Protein AF-A0A1G1X3X9-F1 (afdb_monomer_lite)

Secondary structure (DSSP, 8-state):
--S-S---SS-EE-TTS-EEETTEEE-TTS-TT---EEEEESSSEEEEETT-TT---EEE-HHHHHHHHHHHHHT----

pLDDT: mean 82.27, std 17.1, range [44.53, 98.38]

Organism: NCBI:txid1797281

Structure (mmCIF, N/CA/C/O backbone):
data_AF-A0A1G1X3X9-F1
#
_entry.id   AF-A0A1G1X3X9-F1
#
loop_
_atom_site.group_PDB
_atom_site.id
_atom_site.type_symbol
_atom_site.label_atom_id
_atom_site.label_alt_id
_atom_site.label_comp_id
_atom_site.label_asym_id
_atom_site.label_entity_id
_atom_site.label_seq_id
_atom_site.pdbx_PDB_ins_code
_atom_site.Cartn_x
_atom_site.Cartn_y
_atom_site.Cartn_z
_atom_s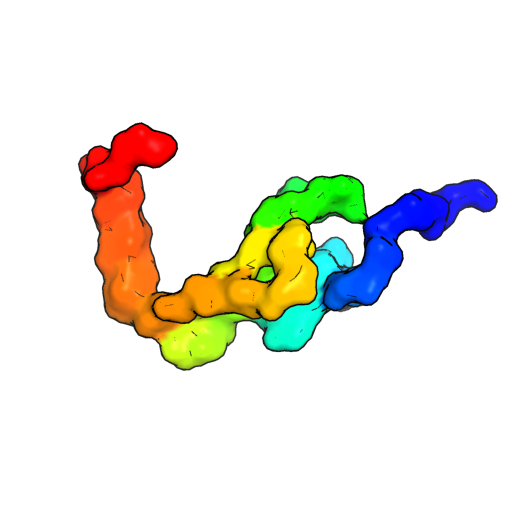ite.occupancy
_atom_site.B_iso_or_equiv
_atom_site.auth_seq_id
_atom_site.auth_comp_id
_atom_site.auth_asym_id
_atom_site.auth_atom_id
_atom_site.pdbx_PDB_model_num
ATOM 1 N N . MET A 1 1 ? 20.657 12.725 -25.174 1.00 46.50 1 MET A N 1
ATOM 2 C CA . MET A 1 1 ? 20.385 13.304 -23.841 1.00 46.50 1 MET A CA 1
ATOM 3 C C . MET A 1 1 ? 18.989 13.901 -23.951 1.00 46.50 1 MET A C 1
ATOM 5 O O . MET A 1 1 ? 18.796 14.676 -24.867 1.00 46.50 1 MET A O 1
ATOM 9 N N . ASP A 1 2 ? 17.944 13.513 -23.233 1.00 49.38 2 ASP A N 1
ATOM 10 C CA . ASP A 1 2 ? 17.869 12.926 -21.903 1.00 49.38 2 ASP A CA 1
ATOM 11 C C . ASP A 1 2 ? 16.498 12.211 -21.753 1.00 49.38 2 ASP A C 1
ATOM 13 O O . ASP A 1 2 ? 15.469 12.832 -21.518 1.00 49.38 2 ASP A O 1
ATOM 17 N N . GLN A 1 3 ? 16.486 10.890 -21.965 1.00 44.53 3 GLN A N 1
ATOM 18 C CA . GLN A 1 3 ? 15.594 9.958 -21.252 1.00 44.53 3 GLN A CA 1
ATOM 19 C C . GLN A 1 3 ? 16.413 9.266 -20.143 1.00 44.53 3 GLN A C 1
ATOM 21 O O . GLN A 1 3 ? 16.285 8.071 -19.864 1.00 44.53 3 GLN A O 1
ATOM 26 N N . ILE A 1 4 ? 17.359 10.028 -19.585 1.00 45.44 4 ILE A N 1
ATOM 27 C CA . ILE A 1 4 ? 18.407 9.617 -18.669 1.00 45.44 4 ILE A CA 1
ATOM 28 C C . ILE A 1 4 ? 17.725 9.329 -17.321 1.00 45.44 4 ILE A C 1
ATOM 30 O O . ILE A 1 4 ? 17.481 10.172 -16.469 1.00 45.44 4 ILE A O 1
ATOM 34 N N . GLN A 1 5 ? 17.482 8.033 -17.135 1.00 44.66 5 GLN A N 1
ATOM 35 C CA . GLN A 1 5 ? 18.277 7.297 -16.154 1.00 44.66 5 GLN A CA 1
ATOM 36 C C . GLN A 1 5 ? 17.876 7.497 -14.686 1.00 44.66 5 GLN A C 1
ATOM 38 O O . GLN A 1 5 ? 18.681 7.975 -13.899 1.00 44.66 5 GLN A O 1
ATOM 43 N N . GLN A 1 6 ? 16.690 7.024 -14.276 1.00 45.69 6 GLN A N 1
ATOM 44 C CA . GLN A 1 6 ? 16.526 6.490 -12.905 1.00 45.69 6 GLN A CA 1
ATOM 45 C C . GLN A 1 6 ? 15.267 5.650 -12.625 1.00 45.69 6 GLN A C 1
ATOM 47 O O . GLN A 1 6 ? 15.117 5.178 -11.505 1.00 45.69 6 GLN A O 1
ATOM 52 N N . ALA A 1 7 ? 14.422 5.331 -13.614 1.00 44.75 7 ALA A N 1
ATOM 53 C CA . ALA A 1 7 ? 13.420 4.252 -13.512 1.00 44.75 7 ALA A CA 1
ATOM 54 C C . ALA A 1 7 ? 14.042 2.830 -13.576 1.00 44.75 7 ALA A C 1
ATOM 56 O O . ALA A 1 7 ? 13.412 1.872 -14.014 1.00 44.75 7 ALA A O 1
ATOM 57 N N . ARG A 1 8 ? 15.307 2.680 -13.166 1.00 48.12 8 ARG A N 1
ATOM 58 C CA . ARG A 1 8 ? 16.042 1.408 -13.133 1.00 48.12 8 ARG A CA 1
ATOM 59 C C . ARG A 1 8 ? 15.935 0.831 -11.717 1.00 48.12 8 ARG A C 1
ATOM 61 O O . ARG A 1 8 ? 16.475 1.422 -10.798 1.00 48.12 8 ARG A O 1
ATOM 68 N N . GLY A 1 9 ? 15.259 -0.281 -11.448 1.00 61.53 9 GLY A N 1
ATOM 69 C CA . GLY A 1 9 ? 14.632 -1.228 -12.368 1.00 61.53 9 GLY A CA 1
ATOM 70 C C . GLY A 1 9 ? 13.668 -2.164 -11.642 1.00 61.53 9 GLY A C 1
ATOM 71 O O . GLY A 1 9 ? 13.869 -3.371 -11.631 1.00 61.53 9 GLY A O 1
ATOM 72 N N . ARG A 1 10 ? 12.633 -1.605 -11.008 1.00 73.00 10 ARG A N 1
ATOM 73 C CA . ARG A 1 10 ? 11.589 -2.392 -10.320 1.00 73.00 10 ARG A CA 1
ATOM 74 C C . ARG A 1 10 ? 10.157 -2.040 -10.726 1.00 73.00 10 ARG A C 1
ATOM 76 O O . ARG A 1 10 ? 9.300 -2.902 -10.615 1.00 73.00 10 ARG A O 1
ATOM 83 N N . TYR A 1 11 ? 9.900 -0.820 -11.198 1.00 78.38 11 TYR A N 1
ATOM 84 C CA . TYR A 1 11 ? 8.563 -0.346 -11.569 1.00 78.38 11 TYR A CA 1
ATOM 85 C C . TYR A 1 11 ? 8.561 0.124 -13.027 1.00 78.38 11 TYR A C 1
ATOM 87 O O . TYR A 1 11 ? 9.468 0.850 -13.440 1.00 78.38 11 TYR A O 1
ATOM 95 N N . GLN A 1 12 ? 7.549 -0.287 -13.787 1.00 82.56 12 GLN A N 1
ATOM 96 C CA . GLN A 1 12 ? 7.292 0.159 -15.159 1.00 82.56 12 GLN A CA 1
ATOM 97 C C . GLN A 1 12 ? 6.442 1.432 -15.149 1.00 82.56 12 GLN A C 1
ATOM 99 O O . GLN A 1 12 ? 5.900 1.792 -14.110 1.00 82.56 12 GLN A O 1
ATOM 104 N N . VAL A 1 13 ? 6.334 2.136 -16.277 1.00 80.31 13 VAL A N 1
ATOM 105 C CA . VAL A 1 13 ? 5.399 3.262 -16.430 1.00 80.31 13 VAL A CA 1
ATOM 106 C C . VAL A 1 13 ? 4.235 2.805 -17.299 1.00 80.31 13 VAL A C 1
ATOM 108 O O . VAL A 1 13 ? 4.457 2.294 -18.393 1.00 80.31 13 VAL A O 1
ATOM 111 N N . ASN A 1 14 ? 3.014 2.989 -16.808 1.00 81.94 14 ASN A N 1
ATOM 112 C CA . ASN A 1 14 ? 1.791 2.562 -17.476 1.00 81.94 14 ASN A CA 1
ATOM 113 C C . ASN A 1 14 ? 1.235 3.620 -18.435 1.00 81.94 14 ASN A C 1
ATOM 115 O O . ASN A 1 14 ? 1.784 4.717 -18.550 1.00 81.94 14 ASN A O 1
ATOM 119 N N . ALA A 1 15 ? 0.136 3.297 -19.123 1.00 82.31 15 ALA A N 1
ATOM 120 C CA . ALA A 1 15 ? -0.475 4.178 -20.124 1.00 82.31 15 ALA A CA 1
ATOM 121 C C . ALA A 1 15 ? -0.894 5.553 -19.563 1.00 82.31 15 ALA A C 1
ATOM 123 O O . ALA A 1 15 ? -0.833 6.552 -20.277 1.00 82.31 15 ALA A O 1
ATOM 124 N N . ASP A 1 16 ? -1.229 5.628 -18.271 1.00 80.50 16 ASP A N 1
ATOM 125 C CA . ASP A 1 16 ? -1.568 6.877 -17.575 1.00 80.50 16 ASP A CA 1
ATOM 126 C C . ASP A 1 16 ? -0.329 7.675 -17.126 1.00 80.50 16 ASP A C 1
ATOM 128 O O . ASP A 1 16 ? -0.441 8.683 -16.415 1.00 80.50 16 ASP A O 1
ATOM 132 N N . GLY A 1 17 ? 0.869 7.210 -17.490 1.00 78.81 17 GLY A N 1
ATOM 133 C CA . GLY A 1 17 ? 2.145 7.790 -17.088 1.00 78.81 17 GLY A CA 1
ATOM 134 C C . GLY A 1 17 ? 2.502 7.531 -15.623 1.00 78.81 17 GLY A C 1
ATOM 135 O O . GLY A 1 17 ? 3.338 8.244 -15.065 1.00 78.81 17 GLY A O 1
ATOM 136 N N . ARG A 1 18 ? 1.867 6.551 -14.965 1.00 79.50 18 ARG A N 1
ATOM 137 C CA . ARG A 1 18 ? 2.107 6.223 -13.551 1.00 79.50 18 ARG A CA 1
ATOM 138 C C . ARG A 1 18 ? 3.058 5.045 -13.419 1.00 79.50 18 ARG A C 1
ATOM 140 O O . ARG A 1 18 ? 3.028 4.125 -14.226 1.00 79.50 18 ARG A O 1
ATOM 147 N N . LYS A 1 19 ? 3.883 5.058 -12.371 1.00 81.62 19 LYS A N 1
ATOM 148 C CA . LYS A 1 19 ? 4.726 3.906 -12.033 1.00 81.62 19 LYS A CA 1
ATOM 149 C C . LYS A 1 19 ? 3.861 2.757 -11.522 1.00 81.62 19 LYS A C 1
ATOM 151 O O . LYS A 1 19 ? 3.034 2.987 -10.639 1.00 81.62 19 LYS A O 1
ATOM 156 N N . GLU A 1 20 ? 4.095 1.548 -12.017 1.00 87.19 20 GLU A N 1
ATOM 157 C CA . GLU A 1 20 ? 3.390 0.344 -11.593 1.00 87.19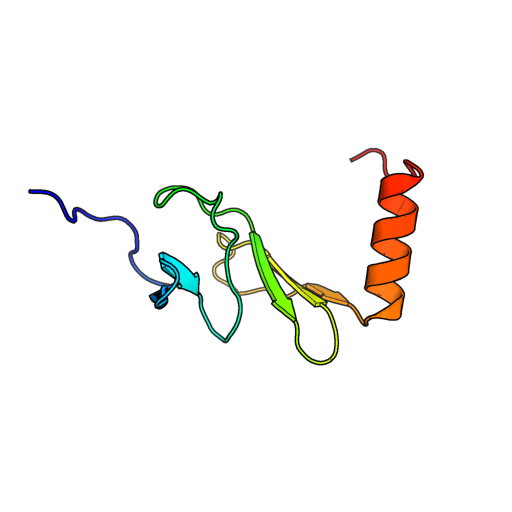 20 GLU A CA 1
ATOM 158 C C . GLU A 1 20 ? 4.282 -0.900 -11.507 1.00 87.19 20 GLU A C 1
ATOM 160 O O . GLU A 1 20 ? 5.319 -0.996 -12.168 1.00 87.19 20 GLU A O 1
ATOM 165 N N . LYS A 1 21 ? 3.872 -1.841 -10.653 1.00 89.81 21 LYS A N 1
ATOM 166 C CA . LYS A 1 21 ? 4.469 -3.173 -10.491 1.00 89.81 21 LYS A CA 1
ATOM 167 C C . LYS A 1 21 ? 3.445 -4.095 -9.824 1.00 89.81 21 LYS A C 1
ATOM 169 O O . LYS A 1 21 ? 2.870 -3.713 -8.812 1.00 89.81 21 LYS A O 1
ATOM 174 N N . ASP A 1 22 ? 3.208 -5.292 -10.358 1.00 91.69 22 ASP A N 1
ATOM 175 C CA . ASP A 1 22 ? 2.303 -6.306 -9.774 1.00 91.69 22 ASP A CA 1
ATOM 176 C C . ASP A 1 22 ? 0.872 -5.798 -9.463 1.00 91.69 22 ASP A C 1
ATOM 178 O O . ASP A 1 22 ? 0.221 -6.236 -8.510 1.00 91.69 22 ASP A O 1
ATOM 182 N N . GLY A 1 23 ? 0.380 -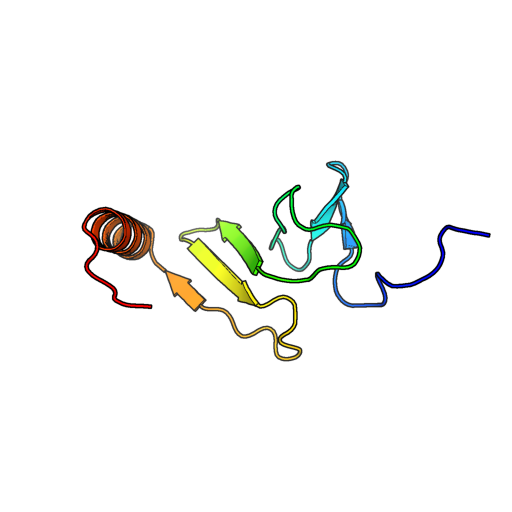4.825 -10.239 1.00 90.56 23 GLY A N 1
ATOM 183 C CA . GLY A 1 23 ? -0.910 -4.160 -10.013 1.00 90.56 23 GLY A CA 1
ATOM 184 C C . GLY A 1 23 ? -0.903 -3.068 -8.932 1.00 90.56 23 GLY A C 1
ATOM 185 O O . GLY A 1 23 ? -1.934 -2.440 -8.700 1.00 90.56 23 GLY A O 1
ATOM 186 N N . PHE A 1 24 ? 0.235 -2.805 -8.283 1.00 92.81 24 PHE A N 1
ATOM 187 C CA . PHE A 1 24 ? 0.432 -1.624 -7.442 1.00 92.81 24 PHE A CA 1
ATOM 188 C C . PHE A 1 24 ? 0.754 -0.419 -8.310 1.00 92.81 24 PHE A C 1
ATOM 190 O O . PHE A 1 24 ? 1.627 -0.501 -9.171 1.00 92.81 24 PHE A O 1
ATOM 197 N N . VAL A 1 25 ? 0.102 0.711 -8.039 1.00 90.31 25 VAL A N 1
ATOM 198 C CA . VAL A 1 25 ? 0.267 1.948 -8.807 1.00 90.31 25 VAL A CA 1
ATOM 199 C C . VAL A 1 25 ? 0.638 3.098 -7.873 1.00 90.31 25 VAL A C 1
ATOM 201 O O . VAL A 1 25 ? 0.031 3.286 -6.815 1.00 90.31 25 VAL A O 1
ATOM 204 N N . CYS A 1 26 ? 1.634 3.890 -8.263 1.00 86.00 26 CYS A N 1
ATOM 205 C CA . CYS A 1 26 ? 1.990 5.127 -7.571 1.00 86.00 26 CYS A CA 1
ATOM 206 C C . CYS A 1 26 ? 1.043 6.267 -7.959 1.00 86.00 26 CYS A C 1
ATOM 208 O O . CYS A 1 26 ? 0.573 6.365 -9.096 1.00 86.00 26 CYS A O 1
ATOM 210 N N . SER A 1 27 ? 0.805 7.192 -7.028 1.00 75.19 27 SER A N 1
ATOM 211 C CA . SER A 1 27 ? 0.056 8.413 -7.335 1.00 75.19 27 SER A CA 1
ATOM 212 C C . SER A 1 27 ? 0.757 9.241 -8.425 1.00 75.19 27 SER A C 1
ATOM 214 O O . SER A 1 27 ? 1.981 9.245 -8.537 1.00 75.19 27 SER A O 1
ATOM 216 N N . LYS A 1 28 ? -0.009 10.030 -9.186 1.00 64.12 28 LYS A N 1
ATOM 217 C CA . LYS A 1 28 ? 0.536 10.936 -10.215 1.00 64.12 28 LYS A CA 1
ATOM 218 C C . LYS A 1 28 ? 1.489 12.003 -9.640 1.00 64.12 28 LYS A C 1
ATOM 220 O O . LYS A 1 28 ? 2.327 12.529 -10.362 1.00 64.12 28 LYS A O 1
ATOM 225 N N . GLY A 1 29 ? 1.364 12.316 -8.344 1.00 60.25 29 GLY A N 1
ATOM 226 C CA . GLY A 1 29 ? 2.219 13.272 -7.631 1.00 60.25 29 GLY A CA 1
ATOM 227 C C . GLY A 1 29 ? 3.606 12.730 -7.281 1.00 60.25 29 GLY A C 1
ATOM 228 O O . GLY A 1 29 ? 4.495 13.496 -6.907 1.00 60.25 29 GLY A O 1
ATOM 229 N N . THR A 1 30 ? 3.826 11.422 -7.430 1.00 56.56 30 THR A N 1
ATOM 230 C CA . THR A 1 30 ? 5.142 10.821 -7.254 1.00 56.56 30 THR A CA 1
ATOM 231 C C . THR A 1 30 ? 5.990 11.187 -8.478 1.00 56.56 30 THR A C 1
ATOM 233 O O . THR A 1 30 ? 5.916 10.538 -9.519 1.00 56.56 30 THR A O 1
ATOM 236 N N . LYS A 1 31 ? 6.747 12.293 -8.389 1.00 53.94 31 LYS A N 1
ATOM 237 C CA . LYS A 1 31 ? 7.668 12.743 -9.451 1.00 53.94 31 LYS A CA 1
ATOM 238 C C . LYS A 1 31 ? 8.549 11.571 -9.928 1.00 53.94 31 LYS A C 1
ATOM 240 O O . LYS A 1 31 ? 8.872 10.698 -9.122 1.00 53.94 31 LYS A O 1
ATOM 245 N N . PRO A 1 32 ? 9.022 11.560 -11.189 1.00 52.66 32 PRO A N 1
ATOM 246 C CA . PRO A 1 32 ? 9.806 10.454 -11.757 1.00 52.66 32 PRO A CA 1
ATOM 247 C C . PRO A 1 32 ? 11.051 10.051 -10.942 1.00 52.66 32 PRO A C 1
ATOM 249 O O . PRO A 1 32 ? 11.494 8.911 -11.062 1.00 52.66 32 PRO A O 1
ATOM 252 N N . TYR A 1 33 ? 11.549 10.918 -10.058 1.00 55.59 33 TYR A N 1
ATOM 253 C CA . TYR A 1 33 ? 12.727 10.685 -9.213 1.00 55.59 33 TYR A CA 1
ATOM 254 C C . TYR A 1 33 ? 12.423 10.347 -7.747 1.00 55.59 33 TYR A C 1
ATOM 256 O O . TYR A 1 33 ? 13.330 9.959 -7.020 1.00 55.59 33 TYR A O 1
ATOM 264 N N . PHE A 1 34 ? 11.169 10.466 -7.299 1.00 58.09 34 PHE A N 1
ATOM 265 C CA . PHE A 1 34 ? 10.792 10.165 -5.919 1.00 58.09 34 PHE A CA 1
ATOM 266 C C . PHE A 1 34 ? 9.941 8.893 -5.865 1.00 58.09 34 PHE A C 1
ATOM 268 O O . PHE A 1 34 ? 9.173 8.586 -6.776 1.00 58.09 34 PHE A O 1
ATOM 275 N N . TYR A 1 35 ? 10.147 8.118 -4.809 1.00 66.44 35 TYR A N 1
ATOM 276 C CA . TYR A 1 35 ? 9.546 6.816 -4.543 1.00 66.44 35 TYR A CA 1
ATOM 277 C C . TYR A 1 35 ? 9.000 6.917 -3.117 1.00 66.44 35 TYR A C 1
ATOM 279 O O . TYR A 1 35 ? 9.790 7.064 -2.184 1.00 66.44 35 TYR A O 1
ATOM 287 N N . CYS A 1 36 ? 7.677 6.945 -2.937 1.00 76.94 36 CYS A N 1
ATOM 288 C CA . CYS A 1 36 ? 7.083 7.036 -1.599 1.00 76.94 36 CYS A CA 1
ATOM 289 C C . CYS A 1 36 ? 6.179 5.839 -1.332 1.00 76.94 36 CYS A C 1
ATOM 291 O O . CYS A 1 36 ? 6.518 5.000 -0.511 1.00 76.94 36 CYS A O 1
ATOM 293 N N . VAL A 1 37 ? 5.053 5.736 -2.037 1.00 88.44 37 VAL A N 1
ATOM 294 C CA . VAL A 1 37 ? 4.025 4.738 -1.731 1.00 88.44 37 VAL A CA 1
ATOM 295 C C . VAL A 1 37 ? 3.344 4.272 -3.015 1.00 88.44 37 VAL A C 1
ATOM 297 O O . VAL A 1 37 ? 2.981 5.101 -3.855 1.00 88.44 37 VAL A O 1
ATOM 300 N N . ALA A 1 38 ? 3.148 2.961 -3.145 1.00 91.38 38 ALA A N 1
ATOM 301 C CA . ALA A 1 38 ? 2.321 2.353 -4.182 1.00 91.38 38 ALA A CA 1
ATOM 302 C C . ALA A 1 38 ? 1.134 1.619 -3.551 1.00 91.38 38 ALA A C 1
ATOM 304 O O . ALA A 1 38 ? 1.267 1.014 -2.485 1.00 91.38 38 ALA A O 1
ATOM 305 N N . VAL A 1 39 ? -0.023 1.676 -4.214 1.00 93.62 39 VAL A N 1
ATOM 306 C CA . VAL A 1 39 ? -1.274 1.094 -3.709 1.00 93.62 39 VAL A CA 1
ATOM 307 C C . VAL A 1 39 ? -1.871 0.147 -4.741 1.00 93.62 39 VAL A C 1
ATOM 309 O O . VAL A 1 39 ? -1.922 0.477 -5.926 1.00 93.62 39 VAL A O 1
ATOM 312 N N . LYS A 1 40 ? -2.365 -1.003 -4.281 1.00 95.31 40 LYS A N 1
ATOM 313 C CA . LYS A 1 40 ? -3.208 -1.922 -5.053 1.00 95.31 40 LYS A CA 1
ATOM 314 C C . LYS A 1 40 ? -4.561 -2.061 -4.361 1.00 95.31 40 LYS A C 1
ATOM 316 O O . LYS A 1 40 ? -4.623 -2.166 -3.138 1.00 95.31 40 LYS A O 1
ATOM 321 N N . ARG A 1 41 ? -5.643 -2.044 -5.141 1.00 94.88 41 ARG A N 1
ATOM 322 C CA . ARG A 1 41 ? -7.013 -2.250 -4.653 1.00 94.88 41 ARG A CA 1
ATOM 323 C C . ARG A 1 41 ? -7.570 -3.525 -5.265 1.00 94.88 41 ARG A C 1
ATOM 325 O O . ARG A 1 41 ? -7.990 -3.518 -6.416 1.00 94.88 41 ARG A O 1
ATOM 332 N N . GLU A 1 42 ? -7.528 -4.608 -4.507 1.00 94.25 42 GLU A N 1
ATOM 333 C CA . GLU A 1 42 ? -8.013 -5.923 -4.924 1.00 94.25 42 GLU A CA 1
ATOM 334 C C . GLU A 1 42 ? -8.458 -6.676 -3.672 1.00 94.25 42 GLU A C 1
ATOM 336 O O . GLU A 1 42 ? -7.627 -7.007 -2.840 1.00 94.25 42 GLU A O 1
ATOM 341 N N . ASN A 1 43 ? -9.765 -6.900 -3.501 1.00 94.06 43 ASN A N 1
ATOM 342 C CA . ASN A 1 43 ? -10.331 -7.534 -2.296 1.00 94.06 43 ASN A CA 1
ATOM 343 C C . ASN A 1 43 ? -9.866 -6.901 -0.963 1.00 94.06 43 ASN A C 1
ATOM 345 O O . ASN A 1 43 ? -9.805 -7.569 0.066 1.00 94.06 43 ASN A O 1
ATOM 349 N N . GLY A 1 44 ? -9.551 -5.605 -0.989 1.00 96.62 44 GLY A N 1
ATOM 350 C CA . GLY A 1 44 ? -8.933 -4.872 0.109 1.00 96.62 44 GLY A CA 1
ATOM 351 C C . GLY A 1 44 ? -8.034 -3.749 -0.406 1.00 96.62 44 GLY A C 1
ATOM 352 O O . GLY A 1 44 ? -8.040 -3.414 -1.599 1.00 96.62 44 GLY A O 1
ATOM 353 N N . VAL A 1 45 ? -7.254 -3.162 0.500 1.00 97.94 45 VAL A N 1
ATOM 354 C CA . VAL A 1 45 ? -6.241 -2.152 0.183 1.00 97.94 45 VAL A CA 1
ATOM 355 C C . VAL A 1 45 ? -4.872 -2.667 0.584 1.00 97.94 45 VAL A C 1
ATOM 357 O O . VAL A 1 45 ? -4.637 -3.027 1.733 1.00 97.94 45 VAL A O 1
ATOM 360 N N . HIS A 1 46 ? -3.952 -2.654 -0.372 1.00 97.44 46 HIS A N 1
ATOM 361 C CA . HIS A 1 46 ? -2.574 -3.058 -0.161 1.00 97.44 46 HIS A CA 1
ATOM 362 C C . HIS A 1 46 ? -1.648 -1.875 -0.386 1.00 97.44 46 HIS A C 1
ATOM 364 O O . HIS A 1 46 ? -1.781 -1.161 -1.384 1.00 97.44 46 HIS A O 1
ATOM 370 N N . VAL A 1 47 ? -0.688 -1.691 0.512 1.00 95.31 47 VAL A N 1
ATOM 371 C CA . VAL A 1 47 ? 0.233 -0.556 0.513 1.00 95.31 47 VAL A CA 1
ATOM 372 C C . VAL A 1 47 ? 1.668 -1.068 0.573 1.00 95.31 47 VAL A C 1
ATOM 374 O O . VAL A 1 47 ? 1.992 -1.941 1.379 1.00 95.31 47 VAL A O 1
ATOM 377 N N . ARG A 1 48 ? 2.530 -0.519 -0.287 1.00 93.06 48 ARG A N 1
ATOM 378 C CA . ARG A 1 48 ? 3.972 -0.797 -0.313 1.00 93.06 48 AR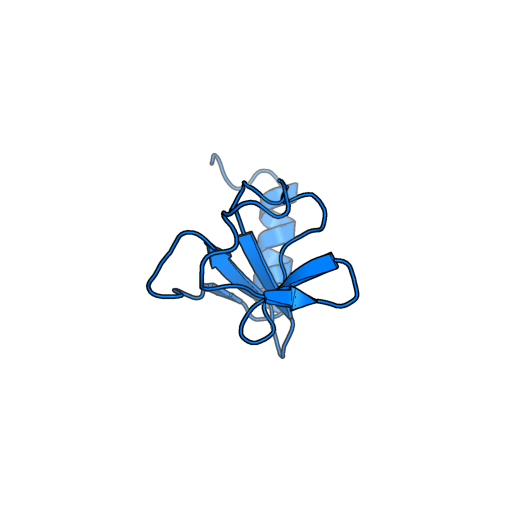G A CA 1
ATOM 379 C C . ARG A 1 48 ? 4.769 0.497 -0.253 1.00 93.06 48 ARG A C 1
ATOM 381 O O . ARG A 1 48 ? 4.442 1.453 -0.963 1.00 93.06 48 ARG A O 1
ATOM 388 N N . ASP A 1 49 ? 5.863 0.487 0.506 1.00 88.88 49 ASP A N 1
ATOM 389 C CA . ASP A 1 49 ? 6.941 1.450 0.288 1.00 88.88 49 ASP A CA 1
ATOM 390 C C . ASP A 1 49 ? 7.698 1.039 -0.976 1.00 88.88 49 ASP A C 1
ATOM 392 O O . ASP A 1 49 ? 8.312 -0.022 -1.062 1.00 88.88 49 ASP A O 1
ATOM 396 N N . THR A 1 50 ? 7.664 1.898 -1.986 1.00 84.50 50 THR A N 1
ATOM 397 C CA . THR A 1 50 ? 8.375 1.665 -3.251 1.00 84.50 50 THR A CA 1
ATOM 398 C C . THR A 1 50 ? 9.898 1.560 -3.114 1.00 84.50 50 THR A C 1
ATOM 400 O O . THR A 1 50 ? 10.545 1.052 -4.032 1.00 84.50 50 THR A O 1
ATOM 403 N N . LYS A 1 51 ? 10.469 2.036 -2.000 1.00 82.44 51 LYS A N 1
ATOM 404 C CA . LYS A 1 51 ? 11.899 1.932 -1.675 1.00 82.44 51 LYS A CA 1
ATOM 405 C C . LYS A 1 51 ? 12.250 0.611 -0.994 1.00 82.44 51 LYS A C 1
ATOM 407 O O . LYS A 1 51 ? 13.423 0.246 -0.995 1.00 82.44 51 LYS A O 1
ATOM 412 N N . ASP A 1 52 ? 11.266 -0.116 -0.464 1.00 86.50 52 ASP A N 1
ATOM 413 C CA . ASP A 1 52 ? 11.500 -1.442 0.093 1.00 86.50 52 ASP A CA 1
ATOM 414 C C . ASP A 1 52 ? 11.780 -2.441 -1.038 1.00 86.50 52 ASP A C 1
ATOM 416 O O . ASP A 1 52 ? 10.946 -2.698 -1.916 1.00 86.50 52 ASP A O 1
ATOM 420 N N . THR A 1 53 ? 12.985 -3.007 -1.037 1.00 85.69 53 THR A N 1
ATOM 421 C CA . THR A 1 53 ? 13.420 -3.992 -2.030 1.00 85.69 53 THR A CA 1
ATOM 422 C C . THR A 1 53 ? 12.810 -5.371 -1.809 1.00 85.69 53 THR A C 1
ATOM 424 O O . THR A 1 53 ? 12.833 -6.175 -2.738 1.00 85.69 53 THR A O 1
ATOM 427 N N . ASN A 1 54 ? 12.246 -5.635 -0.629 1.00 90.44 54 ASN A N 1
ATOM 428 C CA . ASN A 1 54 ? 11.596 -6.904 -0.303 1.00 90.44 54 ASN A CA 1
ATOM 429 C C . ASN A 1 54 ? 10.110 -6.935 -0.684 1.00 90.44 54 ASN A C 1
ATOM 431 O O . ASN A 1 54 ? 9.475 -7.976 -0.556 1.00 90.44 54 ASN A O 1
ATOM 435 N N . ASP A 1 55 ? 9.556 -5.816 -1.168 1.00 89.56 55 ASP A N 1
ATOM 436 C CA . ASP A 1 55 ? 8.136 -5.696 -1.527 1.00 89.56 55 ASP A CA 1
ATOM 437 C C . ASP A 1 55 ? 7.173 -6.026 -0.369 1.00 89.56 55 ASP A C 1
ATOM 439 O O . ASP A 1 55 ? 6.078 -6.564 -0.588 1.00 89.56 55 ASP A O 1
ATOM 443 N N . THR A 1 56 ? 7.550 -5.676 0.866 1.00 94.94 56 THR A N 1
ATOM 444 C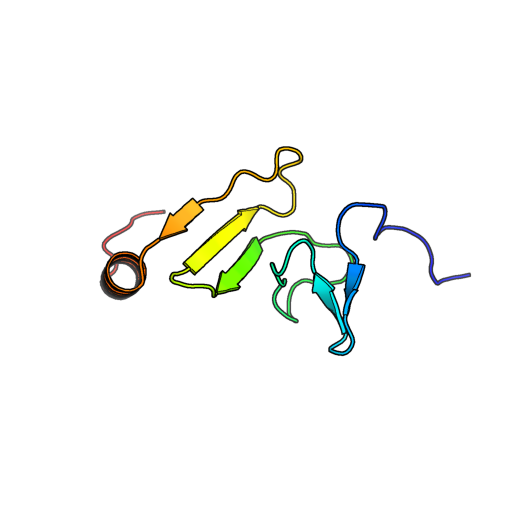 CA . THR A 1 56 ? 6.704 -5.884 2.045 1.00 94.94 56 THR A CA 1
ATOM 445 C C . THR A 1 56 ? 5.372 -5.176 1.845 1.00 94.94 56 THR A C 1
ATOM 447 O O . THR A 1 56 ? 5.314 -3.989 1.518 1.00 94.94 56 THR A O 1
ATOM 450 N N . THR A 1 57 ? 4.286 -5.929 2.006 1.00 96.06 57 THR A N 1
ATOM 451 C CA . THR A 1 57 ? 2.935 -5.462 1.696 1.00 96.06 57 THR A CA 1
ATOM 452 C C . THR A 1 57 ? 2.112 -5.373 2.968 1.00 96.06 57 THR A C 1
ATOM 454 O O . THR A 1 57 ? 1.780 -6.397 3.563 1.00 96.06 57 THR A O 1
ATOM 457 N N . LEU A 1 58 ? 1.725 -4.156 3.347 1.00 96.75 58 LEU A N 1
ATOM 458 C CA . LEU A 1 58 ? 0.667 -3.960 4.334 1.00 96.75 58 LEU A CA 1
ATOM 459 C C . LEU A 1 58 ? -0.669 -4.211 3.643 1.00 96.75 58 LEU A C 1
ATOM 461 O O . LEU A 1 58 ? -0.939 -3.610 2.604 1.00 96.75 58 LEU A O 1
ATOM 465 N N . SER A 1 59 ? -1.473 -5.116 4.190 1.00 97.75 59 SER A N 1
ATOM 466 C CA . SER A 1 59 ? -2.759 -5.510 3.615 1.00 97.75 59 SER A CA 1
ATOM 467 C C . SER A 1 59 ? -3.865 -5.216 4.607 1.00 97.75 59 SER A C 1
ATOM 469 O O . SER A 1 59 ? -3.774 -5.615 5.763 1.00 97.75 59 SER A O 1
ATOM 471 N N . PHE A 1 60 ? -4.895 -4.540 4.126 1.00 98.12 60 PHE A N 1
ATOM 472 C CA . PHE A 1 60 ? -6.079 -4.183 4.884 1.00 98.12 60 PHE A CA 1
ATOM 473 C C . PHE A 1 60 ? -7.292 -4.755 4.166 1.00 98.12 60 PHE A C 1
ATOM 475 O O . PHE A 1 60 ? -7.422 -4.625 2.944 1.00 98.12 60 PHE A O 1
ATOM 482 N N . THR A 1 61 ? -8.217 -5.333 4.917 1.00 98.38 61 THR A N 1
ATOM 483 C CA . THR A 1 61 ? -9.589 -5.507 4.441 1.00 98.38 61 THR A CA 1
ATOM 484 C C . THR A 1 61 ? -10.230 -4.140 4.179 1.00 98.38 61 THR A C 1
ATOM 486 O O . THR A 1 61 ? -9.738 -3.094 4.613 1.00 98.38 61 THR A O 1
ATOM 489 N N . ASN A 1 62 ? -11.356 -4.123 3.463 1.00 97.56 62 ASN A N 1
ATOM 490 C CA . ASN A 1 62 ? -12.085 -2.874 3.228 1.00 97.56 62 ASN A CA 1
ATOM 491 C C . ASN A 1 62 ? -12.547 -2.215 4.541 1.00 97.56 62 ASN A C 1
ATOM 493 O O . ASN A 1 62 ? -12.511 -0.988 4.643 1.00 97.56 62 ASN A O 1
ATOM 497 N N . ASP A 1 63 ? -12.933 -3.017 5.536 1.00 98.19 63 ASP A N 1
ATOM 498 C CA . ASP A 1 63 ? -13.413 -2.522 6.829 1.00 98.19 63 ASP A CA 1
ATOM 499 C C . ASP A 1 63 ? -12.270 -1.948 7.673 1.00 98.19 63 ASP A C 1
ATOM 501 O O . ASP A 1 63 ? -12.392 -0.840 8.195 1.00 98.19 63 ASP A O 1
ATOM 505 N N . GLU A 1 64 ? -11.121 -2.628 7.733 1.00 98.31 64 GLU A N 1
ATOM 506 C CA . GLU A 1 64 ? -9.924 -2.107 8.410 1.00 98.31 64 GLU A CA 1
ATOM 507 C C . GLU A 1 64 ? -9.423 -0.818 7.757 1.00 98.31 64 GLU A C 1
ATOM 509 O O . GLU A 1 64 ? -9.068 0.133 8.449 1.00 98.31 64 GLU A O 1
ATOM 514 N N . TRP A 1 65 ? -9.430 -0.750 6.422 1.00 97.62 65 TRP A N 1
ATOM 515 C CA . TRP A 1 65 ? -9.031 0.462 5.710 1.00 97.62 65 TRP A CA 1
ATOM 516 C C . TRP A 1 65 ? -9.977 1.634 5.995 1.00 97.62 65 TRP A C 1
ATOM 518 O O . TRP A 1 65 ? -9.534 2.775 6.149 1.00 97.62 65 TRP A O 1
ATOM 528 N N . LYS A 1 66 ? -11.286 1.366 6.093 1.00 97.56 66 LYS A N 1
ATOM 529 C CA . LYS A 1 66 ? -12.280 2.371 6.478 1.00 97.56 66 LYS A CA 1
ATOM 530 C C . LYS A 1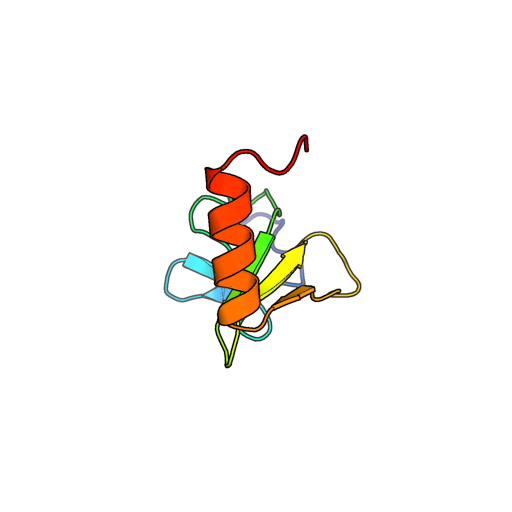 66 ? -12.035 2.871 7.903 1.00 97.56 66 LYS A C 1
ATOM 532 O O . LYS A 1 66 ? -11.961 4.083 8.092 1.00 97.56 66 LYS A O 1
ATOM 537 N N . ALA A 1 67 ? -11.851 1.961 8.859 1.00 97.88 67 ALA A N 1
ATOM 538 C CA . ALA A 1 67 ? -11.553 2.303 10.249 1.00 97.88 67 ALA A CA 1
ATOM 539 C C . ALA A 1 67 ? -10.250 3.111 10.370 1.00 97.88 67 ALA A C 1
ATOM 541 O O . ALA A 1 67 ? -10.218 4.133 11.048 1.00 97.88 67 ALA A O 1
ATOM 542 N N . PHE A 1 68 ? -9.200 2.724 9.635 1.00 96.19 68 PHE A N 1
ATOM 543 C CA . PHE A 1 68 ? -7.944 3.473 9.574 1.00 96.19 68 PHE A CA 1
ATOM 544 C C . PHE A 1 68 ? -8.157 4.919 9.100 1.00 96.19 68 PHE A C 1
ATOM 546 O O . PHE A 1 68 ? -7.673 5.856 9.731 1.00 96.19 68 PHE A O 1
ATOM 553 N N . ILE A 1 69 ? -8.913 5.124 8.013 1.00 96.38 69 ILE A N 1
ATOM 554 C CA . ILE A 1 69 ? -9.214 6.474 7.510 1.00 96.38 69 ILE A CA 1
ATOM 555 C C . ILE A 1 69 ? -10.003 7.293 8.537 1.00 96.38 69 ILE A C 1
ATOM 557 O O . ILE A 1 69 ? -9.756 8.492 8.670 1.00 96.38 69 ILE A O 1
ATOM 561 N N . GLU A 1 70 ? -10.978 6.685 9.212 1.00 97.75 70 GLU A N 1
ATOM 562 C CA . GLU A 1 70 ? -11.762 7.351 10.255 1.00 97.75 70 GLU A CA 1
ATOM 563 C C . GLU A 1 70 ? -10.862 7.794 11.413 1.00 97.75 70 GLU A C 1
ATOM 565 O O . GLU A 1 70 ? -10.874 8.977 11.753 1.00 97.75 70 GLU A O 1
ATOM 570 N N . GLY A 1 71 ? -9.988 6.913 11.909 1.00 97.00 71 GLY A N 1
ATOM 571 C CA . GLY A 1 71 ? -9.039 7.260 12.967 1.00 97.00 71 GLY A CA 1
ATOM 572 C C . GLY A 1 71 ? -8.068 8.376 12.572 1.00 97.00 71 GLY A C 1
ATOM 573 O O . GLY A 1 71 ? -7.859 9.320 13.334 1.00 97.00 71 GLY A O 1
ATOM 574 N N . VAL A 1 72 ? -7.547 8.360 11.336 1.00 95.75 72 VAL A N 1
ATOM 575 C CA . VAL A 1 72 ? -6.699 9.452 10.814 1.00 95.75 72 VAL A CA 1
ATOM 576 C C . VAL A 1 72 ? -7.451 10.784 10.807 1.00 95.75 72 VAL A C 1
ATOM 578 O O . VAL A 1 72 ? -6.899 11.807 11.205 1.00 95.75 72 VAL A O 1
ATOM 581 N N . LYS A 1 73 ? -8.717 10.797 10.377 1.00 95.62 73 LYS A N 1
ATOM 582 C CA . LYS A 1 73 ? -9.534 12.023 10.348 1.00 95.62 73 LYS A CA 1
ATOM 583 C C . LYS A 1 73 ? -9.875 12.545 11.741 1.00 95.62 73 LYS A C 1
ATOM 585 O O . LYS A 1 73 ? -10.014 13.754 11.902 1.00 95.62 73 LYS A O 1
ATOM 590 N N . ASN A 1 74 ? -9.999 11.651 12.714 1.00 96.94 74 ASN A N 1
ATOM 591 C CA . ASN A 1 74 ? -10.262 11.992 14.108 1.00 96.94 74 ASN A CA 1
ATOM 592 C C . ASN A 1 74 ? -8.996 12.417 14.872 1.00 96.94 74 ASN A C 1
ATOM 594 O O . ASN A 1 74 ? -9.103 12.843 16.019 1.00 96.94 74 ASN A O 1
ATOM 598 N N . GLY A 1 75 ? -7.812 12.322 14.254 1.00 94.94 75 GLY A N 1
ATOM 599 C CA . GLY A 1 75 ? -6.542 12.636 14.910 1.00 94.94 75 GLY A CA 1
ATOM 600 C C . GLY A 1 75 ? -6.127 11.593 15.949 1.00 94.94 75 GLY A C 1
ATOM 601 O O . GLY A 1 75 ? -5.469 11.934 16.924 1.00 94.94 75 GLY A O 1
ATOM 602 N N . GLU A 1 76 ? -6.518 10.330 15.763 1.00 95.38 76 GLU A N 1
ATOM 603 C CA . GLU A 1 76 ? -6.223 9.233 16.702 1.00 95.38 76 GLU A CA 1
ATOM 604 C C . GLU A 1 76 ? -4.750 8.788 16.688 1.00 95.38 76 GLU A C 1
ATOM 606 O O . GLU A 1 76 ? -4.339 7.993 17.530 1.00 95.38 76 GLU A O 1
ATOM 611 N N . PHE A 1 77 ? -3.948 9.300 15.751 1.00 91.44 77 PHE A N 1
ATOM 612 C CA . PHE A 1 77 ? -2.532 8.975 15.597 1.00 91.44 77 PHE A CA 1
ATOM 613 C C . PHE A 1 77 ? -1.684 10.249 15.714 1.00 91.44 77 PHE A C 1
ATOM 615 O O . PHE A 1 77 ? -2.005 11.261 15.092 1.00 91.44 77 PHE A O 1
ATOM 622 N N . ASP A 1 78 ? -0.592 10.189 16.478 1.00 87.12 78 ASP A N 1
ATOM 623 C CA . ASP A 1 78 ? 0.353 11.284 16.757 1.00 87.12 78 ASP A CA 1
ATOM 624 C C . ASP A 1 78 ? 1.627 11.239 15.885 1.00 87.12 78 ASP A C 1
ATOM 626 O O . ASP A 1 78 ? 2.650 11.834 16.230 1.00 87.12 78 ASP A O 1
ATOM 630 N N . VAL A 1 79 ? 1.549 10.516 14.761 1.00 67.62 79 VAL A N 1
ATOM 631 C CA . VAL A 1 79 ? 2.644 10.245 13.810 1.00 67.62 79 VAL A CA 1
ATOM 632 C C . VAL A 1 79 ? 3.095 11.444 12.981 1.00 67.62 79 VAL A C 1
ATOM 634 O O . VAL A 1 79 ? 2.241 12.256 12.558 1.00 67.62 79 VAL A O 1
#

InterPro domains:
  IPR007278 Domain of unknown function DUF397 [PF04149] (36-73)

Sequence (79 aa):
MDQIQQARGRYQVNADGRKEKDGFVCSKGTKPYFYCVAVKRENGVHVRDTKDTNDTTLSFTNDEWKAFIEGVKNGEFDV

Radius of gyration: 14.73 Å; chains: 1; bounding box: 34×21×41 Å

Foldseek 3Di:
DDVDDDPPDAWDQDPVRWTDDPQWTDDPPQPPRHFQWTWHDDQFIWIARRPDPVRDIDTGHPVRVVVVVVCVVVVVDPD